Protein AF-A0A8I3W9B8-F1 (afdb_monomer_lite)

Structure (mmCIF, N/CA/C/O backbone):
data_AF-A0A8I3W9B8-F1
#
_entry.id   AF-A0A8I3W9B8-F1
#
loop_
_atom_site.group_PDB
_atom_site.id
_atom_site.type_symbol
_atom_site.label_atom_id
_atom_site.label_alt_id
_atom_site.label_comp_id
_atom_site.label_asym_id
_atom_site.label_entity_id
_atom_site.label_seq_id
_atom_site.pdbx_PDB_ins_code
_atom_site.Cartn_x
_atom_site.Cartn_y
_atom_site.Cartn_z
_atom_site.occupancy
_atom_site.B_iso_or_equiv
_atom_site.auth_seq_id
_atom_site.auth_comp_id
_atom_site.auth_asym_id
_atom_site.auth_atom_id
_atom_site.pdbx_PDB_model_num
ATOM 1 N N . MET A 1 1 ? -12.751 -20.028 -3.644 1.00 62.62 1 MET A N 1
ATOM 2 C CA . MET A 1 1 ? -11.709 -19.059 -4.054 1.00 62.62 1 MET A CA 1
ATOM 3 C C . MET A 1 1 ? -12.407 -17.847 -4.657 1.00 62.62 1 MET A C 1
ATOM 5 O O . MET A 1 1 ? -13.348 -18.052 -5.413 1.00 62.62 1 MET A O 1
ATOM 9 N N . LEU A 1 2 ? -12.016 -16.620 -4.292 1.00 78.00 2 LEU A N 1
ATOM 10 C CA . LEU A 1 2 ? -12.739 -15.392 -4.673 1.00 78.00 2 LEU A CA 1
ATOM 11 C C . LEU A 1 2 ? -12.848 -15.216 -6.203 1.00 78.00 2 LEU A C 1
ATOM 13 O O . LEU A 1 2 ? -13.863 -14.735 -6.692 1.00 78.00 2 LEU A O 1
ATOM 17 N N . SER A 1 3 ? -11.863 -15.719 -6.953 1.00 75.88 3 SER A N 1
ATOM 18 C CA . SER A 1 3 ? -11.840 -15.767 -8.423 1.00 75.88 3 SER A CA 1
ATOM 19 C C . SER A 1 3 ? -13.025 -16.509 -9.057 1.00 75.88 3 SER A C 1
ATOM 21 O O . SER A 1 3 ? -13.441 -16.164 -10.155 1.00 75.88 3 SER A O 1
ATOM 23 N N . ILE A 1 4 ? -13.611 -17.497 -8.369 1.00 79.94 4 ILE A N 1
ATOM 24 C CA . ILE A 1 4 ? -14.774 -18.253 -8.867 1.00 79.94 4 ILE A CA 1
ATOM 25 C C . ILE A 1 4 ? -16.041 -17.390 -8.843 1.00 79.94 4 ILE A C 1
ATOM 27 O O . ILE A 1 4 ? -16.924 -17.587 -9.672 1.00 79.94 4 ILE A O 1
ATOM 31 N N . LEU A 1 5 ? -16.136 -16.449 -7.898 1.00 83.25 5 LEU A N 1
ATOM 32 C CA . LEU A 1 5 ? -17.297 -15.565 -7.758 1.00 83.25 5 LEU A CA 1
ATOM 33 C C . LEU A 1 5 ? -17.308 -14.466 -8.825 1.00 83.25 5 LEU A C 1
ATOM 35 O O . LEU A 1 5 ? -18.374 -14.015 -9.223 1.00 83.25 5 LEU A O 1
ATOM 39 N N . VAL A 1 6 ? -16.129 -14.059 -9.299 1.00 85.44 6 VAL A N 1
ATOM 40 C CA . VAL A 1 6 ? -15.958 -12.947 -10.249 1.00 85.44 6 VAL A CA 1
ATOM 41 C C . VAL A 1 6 ? -15.639 -13.407 -11.673 1.00 85.44 6 VAL A C 1
ATOM 43 O O . VAL A 1 6 ? -15.307 -12.586 -12.515 1.00 85.44 6 VAL A O 1
ATOM 46 N N . HIS A 1 7 ? -15.712 -14.710 -11.960 1.00 85.19 7 HIS A N 1
ATOM 47 C CA . HIS A 1 7 ? -15.372 -15.234 -13.283 1.00 85.19 7 HIS A CA 1
ATOM 48 C C . HIS A 1 7 ? -16.365 -14.730 -14.351 1.00 85.19 7 HIS A C 1
ATOM 50 O O . HIS A 1 7 ? -17.576 -14.819 -14.110 1.00 85.19 7 HIS A O 1
ATOM 56 N N . PRO A 1 8 ? -15.902 -14.255 -15.524 1.00 85.94 8 PRO A N 1
ATOM 57 C CA . PRO A 1 8 ? -16.771 -13.722 -16.580 1.00 85.94 8 PRO A CA 1
ATOM 58 C C . PRO A 1 8 ? -17.793 -14.750 -17.088 1.00 85.94 8 PRO A C 1
ATOM 60 O O . PRO A 1 8 ? -18.966 -14.419 -17.209 1.00 85.94 8 PRO A O 1
ATOM 63 N N . ASP A 1 9 ? -17.410 -16.023 -17.243 1.00 86.94 9 ASP A N 1
ATOM 64 C CA . ASP A 1 9 ? -18.336 -17.093 -17.670 1.00 86.94 9 ASP A CA 1
ATOM 65 C C . ASP A 1 9 ? -19.559 -17.273 -16.759 1.00 86.94 9 ASP A C 1
ATOM 67 O O . ASP A 1 9 ? -20.586 -17.780 -17.208 1.00 86.94 9 ASP A O 1
ATOM 71 N N . LYS A 1 10 ? -19.452 -16.884 -15.480 1.00 85.38 10 LYS A N 1
ATOM 72 C CA . LYS A 1 10 ? -20.540 -16.964 -14.491 1.00 85.38 10 LYS A CA 1
ATOM 73 C C . LYS A 1 10 ? -21.280 -15.639 -14.296 1.00 85.38 10 LYS A C 1
ATOM 75 O O . LYS A 1 10 ? -22.293 -15.623 -13.610 1.00 85.38 10 LYS A O 1
ATOM 80 N N . ASN A 1 11 ? -20.772 -14.554 -14.877 1.00 86.31 11 ASN A N 1
ATOM 81 C CA . ASN A 1 11 ? -21.284 -13.190 -14.754 1.00 86.31 11 ASN A CA 1
ATOM 82 C C . ASN A 1 11 ? -21.427 -12.572 -16.155 1.00 86.31 11 ASN A C 1
ATOM 84 O O . ASN A 1 11 ? -20.919 -11.485 -16.423 1.00 86.31 11 ASN A O 1
ATOM 88 N N . GLN A 1 12 ? -22.075 -13.304 -17.066 1.00 85.19 12 GLN A N 1
ATOM 89 C CA . GLN A 1 12 ? -22.156 -12.936 -18.485 1.00 85.19 12 GLN A CA 1
ATOM 90 C C . GLN A 1 12 ? -22.939 -11.637 -18.710 1.00 85.19 12 GLN A C 1
ATOM 92 O O . GLN A 1 12 ? -22.649 -10.911 -19.657 1.00 85.19 12 GLN A O 1
ATOM 97 N N . ASP A 1 13 ? -23.864 -11.315 -17.802 1.00 90.31 13 ASP A N 1
ATOM 98 C CA . ASP A 1 13 ? -24.661 -10.084 -17.832 1.00 90.31 13 ASP A CA 1
ATOM 99 C C . ASP A 1 13 ? -23.807 -8.809 -17.681 1.00 90.31 13 ASP A C 1
ATOM 101 O O . ASP A 1 13 ? -24.222 -7.732 -18.102 1.00 90.31 13 ASP A O 1
ATOM 105 N N . ASP A 1 14 ? -22.612 -8.921 -17.085 1.00 88.75 14 ASP A N 1
ATOM 106 C CA . ASP A 1 14 ? -21.656 -7.821 -16.894 1.00 88.75 14 ASP A CA 1
ATOM 107 C C . ASP A 1 14 ? -20.212 -8.342 -17.031 1.00 88.75 14 ASP A C 1
ATOM 109 O O . ASP A 1 14 ? -19.377 -8.261 -16.119 1.00 88.75 14 ASP A O 1
ATOM 113 N N . ALA A 1 15 ? -19.936 -8.951 -18.189 1.00 89.00 15 ALA A N 1
ATOM 114 C CA . ALA A 1 15 ? -18.679 -9.644 -18.462 1.00 89.00 15 ALA A CA 1
ATOM 115 C C . ALA A 1 15 ? -17.448 -8.728 -18.331 1.00 89.00 15 ALA A C 1
ATOM 117 O O . ALA A 1 15 ? -16.419 -9.156 -17.808 1.00 89.00 15 ALA A O 1
ATOM 118 N N . ASP A 1 16 ? -17.556 -7.455 -18.724 1.00 91.19 16 ASP A N 1
ATOM 119 C CA . ASP A 1 16 ? -16.459 -6.484 -18.628 1.00 91.19 16 ASP A CA 1
ATOM 120 C C . ASP A 1 16 ? -16.081 -6.177 -17.175 1.00 91.19 16 ASP A C 1
ATOM 122 O O . ASP A 1 16 ? -14.897 -6.096 -16.823 1.00 91.19 16 ASP A O 1
ATOM 126 N N . ARG A 1 17 ? -17.076 -5.994 -16.299 1.00 91.06 17 ARG A N 1
ATOM 127 C CA . ARG A 1 17 ? -16.828 -5.780 -14.871 1.00 91.06 17 ARG A CA 1
ATOM 128 C C . ARG A 1 17 ? -16.279 -7.041 -14.219 1.00 91.06 17 ARG A C 1
ATOM 130 O O . ARG A 1 17 ? -15.362 -6.941 -13.401 1.00 91.06 17 ARG A O 1
ATOM 137 N N . ALA A 1 18 ? -16.820 -8.203 -14.577 1.00 91.44 18 ALA A N 1
ATOM 138 C CA . ALA A 1 18 ? -16.355 -9.492 -14.086 1.00 91.44 18 ALA A CA 1
ATOM 139 C C . ALA A 1 18 ? -14.888 -9.738 -14.469 1.00 91.44 18 ALA A C 1
ATOM 141 O O . ALA A 1 18 ? -14.072 -10.047 -13.602 1.00 91.44 18 ALA A O 1
ATOM 142 N N . GLN A 1 19 ? -14.518 -9.472 -15.724 1.00 90.56 19 GLN A N 1
ATOM 143 C CA . GLN A 1 19 ? -13.143 -9.581 -16.208 1.00 90.56 19 GLN A CA 1
ATOM 144 C C . GLN A 1 19 ? -12.186 -8.685 -15.410 1.00 90.56 19 GLN A C 1
ATOM 146 O O . GLN A 1 19 ? -11.184 -9.164 -14.878 1.00 90.56 19 GLN A O 1
ATOM 151 N N . LYS A 1 20 ? -12.526 -7.401 -15.229 1.00 93.12 20 LYS A N 1
ATOM 152 C CA . LYS A 1 20 ? -11.714 -6.465 -14.426 1.00 93.12 20 LYS A CA 1
ATOM 153 C C . LYS A 1 20 ? -11.549 -6.933 -12.981 1.00 93.12 20 LYS A C 1
ATOM 155 O O . LYS A 1 20 ? -10.464 -6.824 -12.408 1.00 93.12 20 LYS A O 1
ATOM 160 N N . ALA A 1 21 ? -12.619 -7.445 -12.375 1.00 91.56 21 ALA A N 1
ATOM 161 C CA . ALA A 1 21 ? -12.579 -7.963 -11.014 1.00 91.56 21 ALA A CA 1
ATOM 162 C C . ALA A 1 21 ? -11.713 -9.228 -10.915 1.00 91.56 21 ALA A C 1
ATOM 164 O O . ALA A 1 21 ? -10.912 -9.351 -9.987 1.00 91.56 21 ALA A O 1
ATOM 165 N N . PHE A 1 22 ? -11.826 -10.140 -11.881 1.00 90.94 22 PHE A N 1
ATOM 166 C CA . PHE A 1 22 ? -11.007 -11.344 -11.958 1.00 90.94 22 PHE A CA 1
ATOM 167 C C . PHE A 1 22 ? -9.519 -11.007 -12.084 1.00 90.94 22 PHE A C 1
ATOM 169 O O . PHE A 1 22 ? -8.714 -11.502 -11.295 1.00 90.94 22 PHE A O 1
ATOM 176 N N . GLU A 1 23 ? -9.158 -10.108 -13.001 1.00 92.50 23 GLU A N 1
ATOM 177 C CA . GLU A 1 23 ? -7.779 -9.646 -13.190 1.00 92.50 23 GLU A CA 1
ATOM 178 C C . GLU A 1 23 ? -7.212 -8.984 -11.932 1.00 92.50 23 GLU A C 1
ATOM 180 O O . GLU A 1 23 ? -6.065 -9.236 -11.557 1.00 92.50 23 GLU A O 1
ATOM 185 N N . ALA A 1 24 ? -8.012 -8.172 -11.235 1.00 91.56 24 ALA A N 1
ATOM 186 C CA . ALA A 1 24 ? -7.599 -7.560 -9.977 1.00 91.56 24 ALA A CA 1
ATOM 187 C C . ALA A 1 24 ? -7.315 -8.614 -8.891 1.00 91.56 24 ALA A C 1
ATOM 189 O O . ALA A 1 24 ? -6.302 -8.519 -8.194 1.00 91.56 24 ALA A O 1
ATOM 190 N N . VAL A 1 25 ? -8.174 -9.633 -8.767 1.00 91.81 25 VAL A N 1
ATOM 191 C CA . VAL A 1 25 ? -8.006 -10.730 -7.799 1.00 91.81 25 VAL A CA 1
ATOM 192 C C . VAL A 1 25 ? -6.794 -11.594 -8.142 1.00 91.81 25 VAL A C 1
ATOM 194 O O . VAL A 1 25 ? -6.006 -11.909 -7.251 1.00 91.81 25 VAL A O 1
ATOM 197 N N . ASP A 1 26 ? -6.613 -11.951 -9.413 1.00 92.06 26 ASP A N 1
ATOM 198 C CA . ASP A 1 26 ? -5.467 -12.736 -9.878 1.00 92.06 26 ASP A CA 1
ATOM 199 C C . ASP A 1 26 ? -4.146 -11.984 -9.664 1.00 92.06 26 ASP A C 1
ATOM 201 O O . ASP A 1 26 ? -3.195 -12.529 -9.097 1.00 92.06 26 ASP A O 1
ATOM 205 N N . LYS A 1 27 ? -4.105 -10.692 -10.014 1.00 92.50 27 LYS A N 1
ATOM 206 C CA . LYS A 1 27 ? -2.941 -9.834 -9.772 1.00 92.50 27 LYS A CA 1
ATOM 207 C C . LYS A 1 27 ? -2.615 -9.731 -8.285 1.00 92.50 27 LYS A C 1
ATOM 209 O O . LYS A 1 27 ? -1.449 -9.861 -7.914 1.00 92.50 27 LYS A O 1
ATOM 214 N N . ALA A 1 28 ? -3.618 -9.513 -7.434 1.00 91.75 28 ALA A N 1
ATOM 215 C CA . ALA A 1 28 ? -3.422 -9.447 -5.988 1.00 91.75 28 ALA A CA 1
ATOM 216 C C . ALA A 1 28 ? -2.907 -10.780 -5.430 1.00 91.75 28 ALA A C 1
ATOM 218 O O . ALA A 1 28 ? -1.971 -10.790 -4.633 1.00 91.75 28 ALA A O 1
ATOM 219 N N . TYR A 1 29 ? -3.467 -11.904 -5.883 1.00 92.50 29 TYR A N 1
ATOM 220 C CA . TYR A 1 29 ? -3.015 -13.233 -5.485 1.00 92.50 29 TYR A CA 1
ATOM 221 C C . TYR A 1 29 ? -1.545 -13.455 -5.847 1.00 92.50 29 TYR A C 1
ATOM 223 O O . TYR A 1 29 ? -0.746 -13.763 -4.966 1.00 92.50 29 TYR A O 1
ATOM 231 N N . LYS A 1 30 ? -1.169 -13.215 -7.109 1.00 93.31 30 LYS A N 1
ATOM 232 C CA . LYS A 1 30 ? 0.215 -13.354 -7.586 1.00 93.31 30 LYS A CA 1
ATOM 233 C C . LYS A 1 30 ? 1.182 -12.439 -6.839 1.00 93.31 30 LYS A C 1
ATOM 235 O O . LYS A 1 30 ? 2.262 -12.883 -6.464 1.00 93.31 30 LYS A O 1
ATOM 240 N N . LEU A 1 31 ? 0.786 -11.195 -6.573 1.00 91.94 31 LEU A N 1
ATOM 241 C CA . LEU A 1 31 ? 1.594 -10.248 -5.803 1.00 91.94 31 LEU A CA 1
ATOM 242 C C . LEU A 1 31 ? 1.844 -10.751 -4.376 1.00 91.94 31 LEU A C 1
ATOM 244 O O . LEU A 1 31 ? 2.951 -10.620 -3.873 1.00 91.94 31 LEU A O 1
ATOM 248 N N . LEU A 1 32 ? 0.846 -11.358 -3.733 1.00 93.44 32 LEU A N 1
ATOM 249 C CA . LEU A 1 32 ? 0.966 -11.865 -2.363 1.00 93.44 32 LEU A CA 1
ATOM 250 C C . LEU A 1 32 ? 1.695 -13.216 -2.250 1.00 93.44 32 LEU A C 1
ATOM 252 O O . LEU A 1 32 ? 1.989 -13.644 -1.130 1.00 93.44 32 LEU A O 1
ATOM 256 N N . LEU A 1 33 ? 1.987 -13.891 -3.369 1.00 94.50 33 LEU A N 1
ATOM 257 C CA . LEU A 1 33 ? 2.876 -15.061 -3.376 1.00 94.50 33 LEU A CA 1
ATOM 258 C C . LEU A 1 33 ? 4.329 -14.657 -3.105 1.00 94.50 33 LEU A C 1
ATOM 260 O O . LEU A 1 33 ? 5.064 -15.398 -2.446 1.00 94.50 33 LEU A O 1
ATOM 264 N N . ASP A 1 34 ? 4.721 -13.468 -3.563 1.00 95.62 34 ASP A N 1
ATOM 265 C CA . ASP A 1 34 ? 6.005 -12.867 -3.232 1.00 95.62 34 ASP A CA 1
ATOM 266 C C . ASP A 1 34 ? 6.014 -12.453 -1.751 1.00 95.62 34 ASP A C 1
ATOM 268 O O . ASP A 1 34 ? 5.203 -11.641 -1.293 1.00 95.62 34 ASP A O 1
ATOM 272 N N . GLN A 1 35 ? 6.927 -13.045 -0.975 1.00 95.31 35 GLN A N 1
ATOM 273 C CA . GLN A 1 35 ? 6.990 -12.815 0.469 1.00 95.31 35 GLN A CA 1
ATOM 274 C C . GLN A 1 35 ? 7.410 -11.389 0.822 1.00 95.31 35 GLN A C 1
ATOM 276 O O . GLN A 1 35 ? 6.970 -10.865 1.846 1.00 95.31 35 GLN A O 1
ATOM 281 N N . GLU A 1 36 ? 8.228 -10.745 -0.009 1.00 95.12 36 GLU A N 1
ATOM 282 C CA . GLU A 1 36 ? 8.637 -9.365 0.211 1.00 95.12 36 GLU A CA 1
ATOM 283 C C . GLU A 1 36 ? 7.463 -8.416 -0.034 1.00 95.12 36 GLU A C 1
ATOM 285 O O . GLU A 1 36 ? 7.172 -7.561 0.804 1.00 95.12 36 GLU A O 1
ATOM 290 N N . GLN A 1 37 ? 6.729 -8.601 -1.131 1.00 93.12 37 GLN A N 1
ATOM 291 C CA . GLN A 1 37 ? 5.537 -7.803 -1.429 1.00 93.12 37 GLN A CA 1
ATOM 292 C C . GLN A 1 37 ? 4.434 -8.023 -0.394 1.00 93.12 37 GLN A C 1
ATOM 294 O O . GLN A 1 37 ? 3.818 -7.064 0.077 1.00 93.12 37 GLN A O 1
ATOM 299 N N . LYS A 1 38 ? 4.225 -9.273 0.033 1.00 95.00 38 LYS A N 1
ATOM 300 C CA . LYS A 1 38 ? 3.315 -9.600 1.132 1.00 95.00 38 LYS A CA 1
ATOM 301 C C . LYS A 1 38 ? 3.721 -8.895 2.424 1.00 95.00 38 LYS A C 1
ATOM 303 O O . LYS A 1 38 ? 2.865 -8.309 3.083 1.00 95.00 38 LYS A O 1
ATOM 308 N N . LYS A 1 39 ? 5.009 -8.924 2.781 1.00 96.50 39 LYS A N 1
ATOM 309 C CA . LYS A 1 39 ? 5.521 -8.224 3.964 1.00 96.50 39 LYS A CA 1
ATOM 310 C C . LYS A 1 39 ? 5.267 -6.720 3.861 1.00 96.50 39 LYS A C 1
ATOM 312 O O . LYS A 1 39 ? 4.689 -6.158 4.780 1.00 96.50 39 LYS A O 1
ATOM 317 N N . ARG A 1 40 ? 5.581 -6.095 2.721 1.00 94.19 40 ARG A N 1
ATOM 318 C CA . ARG A 1 40 ? 5.301 -4.668 2.483 1.00 94.19 40 ARG A CA 1
ATOM 319 C C . ARG A 1 40 ? 3.816 -4.342 2.663 1.00 94.19 40 ARG A C 1
ATOM 321 O O . ARG A 1 40 ? 3.487 -3.353 3.306 1.00 94.19 40 ARG A O 1
ATOM 328 N N . ALA A 1 41 ? 2.914 -5.176 2.142 1.00 95.06 41 ALA A N 1
ATOM 329 C CA . ALA A 1 41 ? 1.476 -4.979 2.322 1.00 95.06 41 ALA A CA 1
ATOM 330 C C . ALA A 1 41 ? 1.052 -5.070 3.802 1.00 95.06 41 ALA A C 1
ATOM 332 O O . ALA A 1 41 ? 0.243 -4.261 4.257 1.00 95.06 41 ALA A O 1
ATOM 333 N N . LEU A 1 42 ? 1.615 -6.015 4.563 1.00 96.62 42 LEU A N 1
ATOM 334 C CA . LEU A 1 42 ? 1.374 -6.139 6.005 1.00 96.62 42 LEU A CA 1
ATOM 335 C C . LEU A 1 42 ? 1.933 -4.947 6.791 1.00 96.62 42 LEU A C 1
ATOM 337 O O . LEU A 1 42 ? 1.247 -4.442 7.677 1.00 96.62 42 LEU A O 1
ATOM 341 N N . ASP A 1 43 ? 3.119 -4.458 6.432 1.00 96.75 43 ASP A N 1
ATOM 342 C CA . ASP A 1 43 ? 3.744 -3.294 7.064 1.00 96.75 43 ASP A CA 1
ATOM 343 C C . ASP A 1 43 ? 2.875 -2.034 6.883 1.00 96.75 43 ASP A C 1
ATOM 345 O O . ASP A 1 43 ? 2.698 -1.256 7.820 1.00 96.75 43 ASP A O 1
ATOM 349 N N . VAL A 1 44 ? 2.244 -1.858 5.715 1.00 96.06 44 VAL A N 1
ATOM 350 C CA . VAL A 1 44 ? 1.297 -0.752 5.465 1.00 96.06 44 VAL A CA 1
ATOM 351 C C . VAL A 1 44 ? 0.046 -0.864 6.338 1.00 96.06 44 VAL A C 1
ATOM 353 O O . VAL A 1 44 ? -0.425 0.138 6.884 1.00 96.06 44 VAL A O 1
ATOM 356 N N . ILE A 1 45 ? -0.498 -2.073 6.496 1.00 96.06 45 ILE A N 1
ATOM 357 C CA . ILE A 1 45 ? -1.654 -2.316 7.372 1.00 96.06 45 ILE A CA 1
ATOM 358 C C . ILE A 1 45 ? -1.286 -2.005 8.828 1.00 96.06 45 ILE A C 1
ATOM 360 O O . ILE A 1 45 ? -2.042 -1.321 9.520 1.00 96.06 45 ILE A O 1
ATOM 364 N N . GLN A 1 46 ? -0.113 -2.457 9.273 1.00 97.06 46 GLN A N 1
ATOM 365 C CA . GLN A 1 46 ? 0.387 -2.226 10.625 1.00 97.06 46 GLN A CA 1
ATOM 366 C C . GLN A 1 46 ? 0.620 -0.732 10.897 1.00 97.06 46 GLN A C 1
ATOM 368 O O . GLN A 1 46 ? 0.152 -0.221 11.912 1.00 97.06 46 GLN A O 1
ATOM 373 N N . ALA A 1 47 ? 1.225 -0.002 9.956 1.00 96.00 47 ALA A N 1
ATOM 374 C CA . ALA A 1 47 ? 1.386 1.449 10.054 1.00 96.00 47 ALA A CA 1
ATOM 375 C C . ALA A 1 47 ? 0.033 2.180 10.139 1.00 96.00 47 ALA A C 1
ATOM 377 O O . ALA A 1 47 ? -0.125 3.129 10.908 1.00 96.00 47 ALA A O 1
ATOM 378 N N . GLY A 1 48 ? -0.971 1.719 9.383 1.00 96.38 48 GLY A N 1
ATOM 379 C CA . GLY A 1 48 ? -2.336 2.239 9.474 1.00 96.38 48 GLY A CA 1
ATOM 380 C C . GLY A 1 48 ? -2.946 2.041 10.862 1.00 96.38 48 GLY A C 1
ATOM 381 O O . GLY A 1 48 ? -3.542 2.968 11.412 1.00 96.38 48 GLY A O 1
ATOM 382 N N . LYS A 1 49 ? -2.742 0.863 11.459 1.00 95.75 49 LYS A N 1
ATOM 383 C CA . LYS A 1 49 ? -3.200 0.548 12.816 1.00 95.75 49 LYS A CA 1
ATOM 384 C C . LYS A 1 49 ? -2.531 1.427 13.867 1.00 95.75 49 LYS A C 1
ATOM 386 O O . LYS A 1 49 ? -3.233 2.050 14.659 1.00 95.75 49 LYS A O 1
ATOM 391 N N . GLU A 1 50 ? -1.207 1.530 13.838 1.00 96.69 50 GLU A N 1
ATOM 392 C CA . GLU A 1 50 ? -0.445 2.361 14.777 1.00 96.69 50 GLU A CA 1
ATOM 393 C C . GLU A 1 50 ? -0.852 3.833 14.693 1.00 96.69 50 GLU A C 1
ATOM 395 O O . GLU A 1 50 ? -1.005 4.498 15.719 1.00 96.69 50 GLU A O 1
ATOM 400 N N . TYR A 1 51 ? -1.101 4.334 13.481 1.00 95.62 51 TYR A N 1
ATOM 401 C CA . TYR A 1 51 ? -1.603 5.687 13.281 1.00 95.62 51 TYR A CA 1
ATOM 402 C C . TYR A 1 51 ? -2.965 5.898 13.952 1.00 95.62 51 TYR A C 1
ATOM 404 O O . TYR A 1 51 ? -3.136 6.857 14.707 1.00 95.62 51 TYR A O 1
ATOM 412 N N . VAL A 1 52 ? -3.933 5.006 13.713 1.00 94.69 52 VAL A N 1
ATOM 413 C CA . VAL A 1 52 ? -5.275 5.125 14.307 1.00 94.69 52 VAL A CA 1
ATOM 414 C C . VAL A 1 52 ? -5.203 5.027 15.832 1.00 94.69 52 VAL A C 1
ATOM 416 O O . VAL A 1 52 ? -5.773 5.871 16.522 1.00 94.69 52 VAL A O 1
ATOM 419 N N . GLU A 1 53 ? -4.444 4.074 16.376 1.00 94.31 53 GLU A N 1
ATOM 420 C CA . GLU A 1 53 ? -4.233 3.940 17.823 1.00 94.31 53 GLU A CA 1
ATOM 421 C C . GLU A 1 53 ? -3.602 5.197 18.436 1.00 94.31 53 GLU A C 1
ATOM 423 O O . GLU A 1 53 ? -4.025 5.658 19.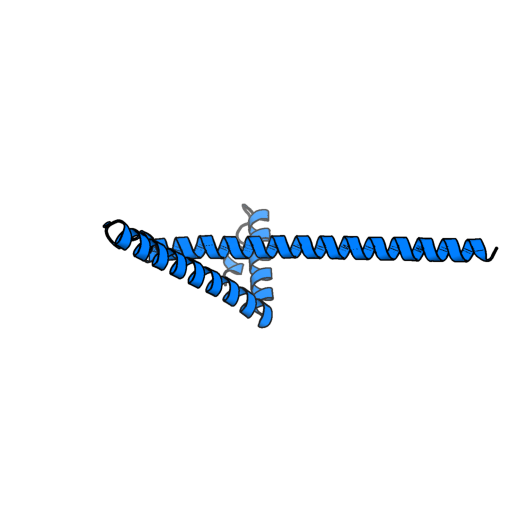504 1.00 94.31 53 GLU A O 1
ATOM 428 N N . HIS A 1 54 ? -2.619 5.789 17.753 1.00 95.38 54 HIS A N 1
ATOM 429 C CA . HIS A 1 54 ? -1.988 7.031 18.179 1.00 95.38 54 HIS A CA 1
ATOM 430 C C . HIS A 1 54 ? -2.993 8.190 18.214 1.00 95.38 54 HIS A C 1
ATOM 432 O O . HIS A 1 54 ? -3.091 8.887 19.225 1.00 95.38 54 HIS A O 1
ATOM 438 N N . ILE A 1 55 ? -3.790 8.369 17.157 1.00 92.62 55 ILE A N 1
ATOM 439 C CA . ILE A 1 55 ? -4.822 9.414 17.086 1.00 92.62 55 ILE A CA 1
ATOM 440 C C . ILE A 1 55 ? -5.865 9.242 18.194 1.00 92.62 55 ILE A C 1
ATOM 442 O O . ILE A 1 55 ? -6.187 10.204 18.892 1.00 92.62 55 ILE A O 1
ATOM 446 N N . VAL A 1 56 ? -6.345 8.018 18.412 1.00 91.31 56 VAL A N 1
ATOM 447 C CA . VAL A 1 56 ? -7.290 7.684 19.486 1.00 91.31 56 VAL A CA 1
ATOM 448 C C . VAL A 1 56 ? -6.710 8.032 20.855 1.00 91.31 56 VAL A C 1
ATOM 450 O O . VAL A 1 56 ? -7.369 8.662 21.686 1.00 91.31 56 VAL A O 1
ATOM 453 N N . LYS A 1 57 ? -5.446 7.674 21.096 1.00 92.12 57 LYS A N 1
ATOM 454 C CA . LYS A 1 57 ? -4.752 7.978 22.350 1.00 92.12 57 LYS A CA 1
ATOM 455 C C . LYS A 1 57 ? -4.607 9.483 22.574 1.00 92.12 57 LYS A C 1
ATOM 457 O O . LYS A 1 57 ? -4.836 9.939 23.697 1.00 92.12 57 LYS A O 1
ATOM 462 N N . GLU A 1 58 ? -4.260 10.246 21.542 1.00 92.31 58 GLU A N 1
ATOM 463 C CA . GLU A 1 58 ? -4.136 11.704 21.621 1.00 92.31 58 GLU A CA 1
ATOM 464 C C . GLU A 1 58 ? -5.490 12.385 21.851 1.00 92.31 58 GLU A C 1
ATOM 466 O O . GLU A 1 58 ? -5.605 13.191 22.776 1.00 92.31 58 GLU A O 1
ATOM 471 N N . ARG A 1 59 ? -6.551 11.982 21.138 1.00 89.50 59 ARG A N 1
ATOM 472 C CA . ARG A 1 59 ? -7.918 12.491 21.370 1.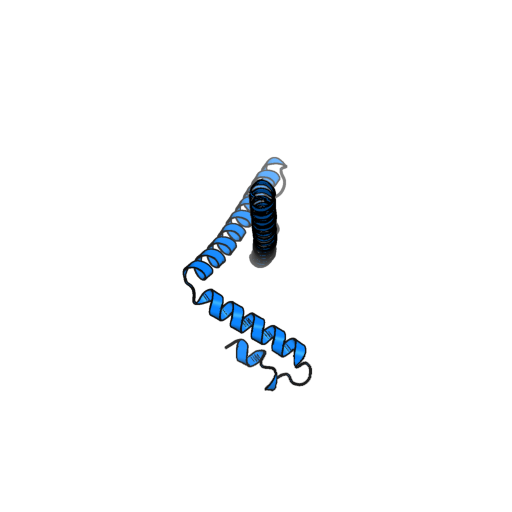00 89.50 59 ARG A CA 1
ATOM 473 C C . ARG A 1 59 ? -8.380 12.245 22.801 1.00 89.50 59 ARG A C 1
ATOM 475 O O . ARG A 1 59 ? -8.850 13.159 23.470 1.00 89.50 59 ARG A O 1
ATOM 482 N N . LYS A 1 60 ? -8.147 11.041 23.330 1.00 89.12 60 LYS A N 1
ATOM 483 C CA . LYS A 1 60 ? -8.446 10.710 24.731 1.00 89.12 60 LYS A CA 1
ATOM 484 C C . LYS A 1 60 ? -7.679 11.585 25.726 1.00 89.12 60 LYS A C 1
ATOM 486 O O . LYS A 1 60 ? -8.227 11.965 26.761 1.00 89.12 60 LYS A O 1
ATOM 491 N N . LYS A 1 61 ? -6.399 11.876 25.462 1.00 90.25 61 LYS A N 1
ATOM 492 C CA . LYS A 1 61 ? -5.605 12.789 26.304 1.00 90.25 61 LYS A CA 1
ATOM 493 C C . LYS A 1 61 ? -6.150 14.214 26.233 1.00 90.25 61 LYS A C 1
ATOM 495 O O . LYS A 1 61 ? -6.200 14.879 27.265 1.00 90.25 61 LYS A O 1
ATOM 500 N N . GLN A 1 62 ? -6.555 14.666 25.051 1.00 87.88 62 GLN A N 1
ATOM 501 C CA . GLN A 1 62 ? -7.115 15.994 24.845 1.00 87.88 62 GLN A CA 1
ATOM 502 C C . GLN A 1 62 ? -8.468 16.161 25.546 1.00 87.88 62 GLN A C 1
ATOM 504 O O . GLN A 1 62 ? -8.606 17.092 26.333 1.00 87.88 62 GLN A O 1
ATOM 509 N N . SER A 1 63 ? -9.403 15.215 25.406 1.00 86.94 63 SER A N 1
ATOM 510 C CA . SER A 1 63 ? -10.681 15.253 26.137 1.00 86.94 63 SER A CA 1
ATOM 511 C C . SER A 1 63 ? -10.476 15.323 27.650 1.00 86.94 63 SER A C 1
ATOM 513 O O . SER A 1 63 ? -11.143 16.103 28.323 1.00 86.94 63 SER A O 1
ATOM 515 N N . LYS A 1 64 ? -9.486 14.587 28.185 1.00 86.00 64 LYS A N 1
ATOM 516 C CA . LYS A 1 64 ? -9.123 14.665 29.610 1.00 86.00 64 LYS A CA 1
ATOM 517 C C . LYS A 1 64 ? -8.656 16.070 30.014 1.00 86.00 64 LYS A C 1
ATOM 519 O O . LYS A 1 64 ? -9.013 16.524 31.095 1.00 86.00 64 LYS A O 1
ATOM 524 N N . LYS A 1 65 ? -7.857 16.746 29.179 1.00 88.94 65 LYS A N 1
ATOM 525 C CA . LYS A 1 65 ? -7.412 18.131 29.430 1.00 88.94 65 LYS A CA 1
ATOM 526 C C . LYS A 1 65 ? -8.573 19.125 29.362 1.00 88.94 65 LYS A C 1
ATOM 528 O O . LYS A 1 65 ? -8.597 20.070 30.137 1.00 88.94 65 LYS A O 1
ATOM 533 N N . GLU A 1 66 ? -9.528 18.893 28.468 1.00 87.38 66 GLU A N 1
ATOM 534 C CA . GLU A 1 66 ? -10.715 19.736 28.273 1.00 87.38 66 GLU A CA 1
ATOM 535 C C . GLU A 1 66 ? -11.841 19.458 29.289 1.00 87.38 66 GLU A C 1
ATOM 537 O O . GLU A 1 66 ? -12.906 20.061 29.201 1.00 87.38 66 GLU A O 1
ATOM 542 N N . GLY A 1 67 ? -11.640 18.532 30.238 1.00 81.31 67 GLY A N 1
ATOM 543 C CA . GLY A 1 67 ? -12.666 18.134 31.211 1.00 81.31 67 GLY A CA 1
ATOM 544 C C . GLY A 1 67 ? -13.846 17.364 3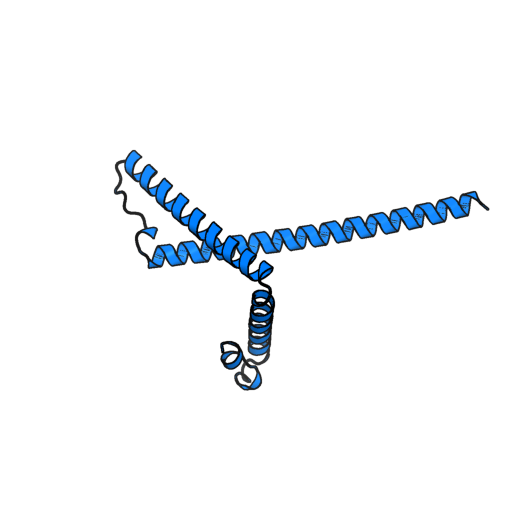0.602 1.00 81.31 67 GLY A C 1
ATOM 545 O O . GLY A 1 67 ? -14.857 17.160 31.269 1.00 81.31 67 GLY A O 1
ATOM 546 N N . LYS A 1 68 ? -13.727 16.926 29.343 1.00 84.25 68 LYS A N 1
ATOM 547 C CA . LYS A 1 68 ? -14.733 16.136 28.624 1.00 84.25 68 LYS A CA 1
ATOM 548 C C . LYS A 1 68 ? -14.562 14.636 28.911 1.00 84.25 68 LYS A C 1
ATOM 550 O O . LYS A 1 68 ? -13.465 14.192 29.267 1.00 84.25 68 LYS A O 1
ATOM 555 N N . PRO A 1 69 ? -15.614 13.820 28.714 1.00 78.81 69 PRO A N 1
ATOM 556 C CA . PRO A 1 69 ? -15.510 12.367 28.807 1.00 78.81 69 PRO A CA 1
ATOM 557 C C . PRO A 1 69 ? -14.394 11.816 27.909 1.00 78.81 69 PRO A C 1
ATOM 559 O O . PRO A 1 69 ? -14.202 12.263 26.781 1.00 78.81 69 PRO A O 1
ATOM 562 N N . ARG A 1 70 ? -13.662 10.807 28.398 1.00 76.94 70 ARG A N 1
ATOM 563 C CA . ARG A 1 70 ? -12.570 10.142 27.657 1.00 76.94 70 ARG A CA 1
ATOM 564 C C . ARG A 1 70 ? -13.076 9.132 26.612 1.00 76.94 70 ARG A C 1
ATOM 566 O O . ARG A 1 70 ? -12.277 8.386 26.059 1.00 76.94 70 ARG A O 1
ATOM 573 N N . ILE A 1 71 ? -14.382 9.087 26.386 1.00 75.62 71 ILE A N 1
ATOM 574 C CA . ILE A 1 71 ? -15.005 8.204 25.404 1.00 75.62 71 ILE A CA 1
ATOM 575 C C . ILE A 1 71 ? -14.776 8.833 24.033 1.00 75.62 71 ILE A C 1
ATOM 577 O O . ILE A 1 71 ? -15.100 10.003 23.830 1.00 75.62 71 ILE A O 1
ATOM 581 N N . VAL A 1 72 ? -14.177 8.075 23.124 1.00 79.19 72 VAL A N 1
ATOM 582 C CA . VAL A 1 72 ? -14.026 8.469 21.719 1.00 79.19 72 VAL A CA 1
ATOM 583 C C . VAL A 1 72 ? -14.800 7.501 20.840 1.00 79.19 72 VAL A C 1
ATOM 585 O O . VAL A 1 72 ? -15.070 6.375 21.241 1.00 79.19 72 VAL A O 1
ATOM 588 N N . GLU A 1 73 ? -15.158 7.937 19.638 1.00 76.00 73 GLU A N 1
ATOM 589 C CA . 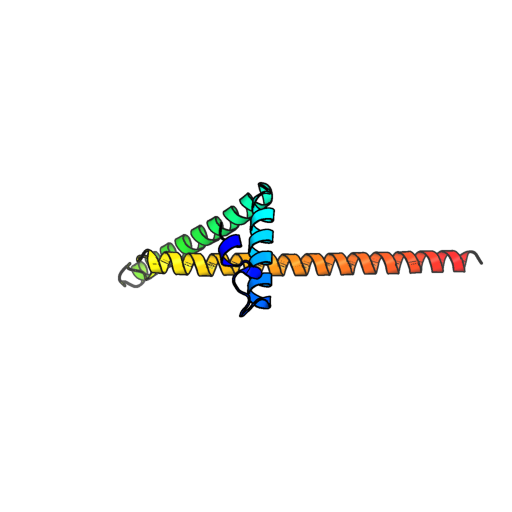GLU A 1 73 ? -15.945 7.137 18.695 1.00 76.00 73 GLU A CA 1
ATOM 590 C C . GLU A 1 73 ? -15.273 5.792 18.386 1.00 76.00 73 GLU A C 1
ATOM 592 O O . GLU A 1 73 ? -15.924 4.754 18.377 1.00 76.00 73 GLU A O 1
ATOM 597 N N . GLU A 1 74 ? -13.949 5.775 18.244 1.00 81.38 74 GLU A N 1
ATOM 598 C CA . GLU A 1 74 ? -13.181 4.558 17.971 1.00 81.38 74 GLU A CA 1
ATOM 599 C C . GLU A 1 74 ? -12.995 3.627 19.191 1.00 81.38 74 GLU A C 1
ATOM 601 O O . GLU A 1 74 ? -12.248 2.653 19.102 1.00 81.38 74 GLU A O 1
ATOM 606 N N . ASP A 1 75 ? -13.641 3.907 20.332 1.00 81.31 75 ASP A N 1
ATOM 607 C CA . ASP A 1 75 ? -13.826 2.903 21.393 1.00 81.31 75 ASP A CA 1
ATOM 608 C C . ASP A 1 75 ? -14.810 1.803 20.967 1.00 81.31 75 ASP A C 1
ATOM 610 O O . ASP A 1 75 ? -14.723 0.678 21.464 1.00 81.31 75 ASP A O 1
ATOM 614 N N . ASP A 1 76 ? -15.710 2.106 20.025 1.00 87.88 76 ASP A N 1
ATOM 615 C CA . ASP A 1 76 ? -16.498 1.097 19.325 1.00 87.88 76 ASP A CA 1
ATOM 616 C C . ASP A 1 76 ? -15.583 0.310 18.361 1.00 87.88 76 ASP A C 1
ATOM 618 O O . ASP A 1 76 ? -14.983 0.902 17.451 1.00 87.88 76 ASP A O 1
ATOM 622 N N . PRO A 1 77 ? -15.479 -1.028 18.508 1.00 89.56 77 PRO A N 1
ATOM 623 C CA . PRO A 1 77 ? -14.692 -1.869 17.613 1.00 89.56 77 PRO A CA 1
ATOM 624 C C . PRO A 1 77 ? -15.040 -1.706 16.130 1.00 89.56 77 PRO A C 1
ATOM 626 O O . PRO A 1 77 ? -14.164 -1.877 15.278 1.00 89.56 77 PRO A O 1
ATOM 629 N N . GLU A 1 78 ? -16.294 -1.397 15.799 1.00 92.12 78 GLU A N 1
ATOM 630 C CA . GLU A 1 78 ? -16.723 -1.242 14.411 1.00 92.12 78 GLU A CA 1
ATOM 631 C C . GLU A 1 78 ? -16.246 0.089 13.820 1.00 92.12 78 GLU A C 1
ATOM 633 O O . GLU A 1 78 ? -15.713 0.126 12.708 1.00 92.12 78 GLU A O 1
ATOM 638 N N . LEU A 1 79 ? -16.319 1.172 14.594 1.00 91.31 79 LEU A N 1
ATOM 639 C CA . LEU A 1 79 ? -15.786 2.473 14.185 1.00 91.31 79 LEU A CA 1
ATOM 640 C C . LEU A 1 79 ? -14.255 2.455 14.109 1.00 91.31 79 LEU A C 1
ATOM 642 O O . LEU A 1 79 ? -13.682 3.018 13.174 1.00 91.31 79 LEU A O 1
ATOM 646 N N . PHE A 1 80 ? -13.584 1.721 15.003 1.00 91.69 80 PHE A N 1
ATOM 647 C CA . PHE A 1 80 ? -12.143 1.490 14.906 1.00 91.69 80 PHE A CA 1
ATOM 648 C C . PHE A 1 80 ? -11.764 0.762 13.609 1.00 91.69 80 PHE A C 1
ATOM 650 O O . PHE A 1 80 ? -10.845 1.186 12.904 1.00 91.69 80 PHE A O 1
ATOM 657 N N . LYS A 1 81 ? -12.485 -0.310 13.245 1.00 92.38 81 LYS A N 1
ATOM 658 C CA . LYS A 1 81 ? -12.261 -1.027 11.977 1.00 92.38 81 LYS A CA 1
ATOM 659 C C . LYS A 1 81 ? -12.476 -0.124 10.767 1.00 92.38 81 LYS A C 1
ATOM 661 O O . LYS A 1 81 ? -11.691 -0.190 9.822 1.00 92.38 81 LYS A O 1
ATOM 666 N N . GLN A 1 82 ? -13.496 0.734 10.790 1.00 93.75 82 GLN A N 1
ATOM 667 C CA . GLN A 1 82 ? -13.732 1.697 9.714 1.00 93.75 82 GLN A CA 1
ATOM 668 C C . GLN A 1 82 ? -12.606 2.732 9.608 1.00 93.75 82 GLN A C 1
ATOM 670 O O . GLN A 1 82 ? -12.157 3.035 8.501 1.00 93.75 82 GLN A O 1
ATOM 675 N N . ALA A 1 83 ? -12.128 3.262 10.738 1.00 93.69 83 ALA A N 1
ATOM 676 C CA . ALA A 1 83 ? -11.002 4.191 10.775 1.00 93.69 83 ALA A CA 1
ATOM 677 C C . ALA A 1 83 ? -9.719 3.533 10.247 1.00 93.69 83 ALA A C 1
ATOM 679 O O . ALA A 1 83 ? -9.035 4.111 9.399 1.00 93.69 83 ALA A O 1
ATOM 680 N N . LEU A 1 84 ? -9.445 2.297 10.674 1.00 94.94 84 LEU A N 1
ATOM 681 C CA . LEU A 1 84 ? -8.336 1.487 10.178 1.00 94.94 84 LEU A CA 1
ATOM 682 C C . LEU A 1 84 ? -8.435 1.277 8.667 1.00 94.94 84 LEU A C 1
ATOM 684 O O . LEU A 1 84 ? -7.486 1.574 7.950 1.00 94.94 84 LEU A O 1
ATOM 688 N N . TYR A 1 85 ? -9.593 0.837 8.171 1.00 94.50 85 TYR A N 1
ATOM 689 C CA . TYR A 1 85 ? -9.817 0.627 6.744 1.00 94.50 85 TYR A CA 1
ATOM 690 C C . TYR A 1 85 ? -9.537 1.900 5.935 1.00 94.50 85 TYR A C 1
ATOM 692 O O . TYR A 1 85 ? -8.743 1.869 4.993 1.00 94.50 85 TYR A O 1
ATOM 700 N N . LYS A 1 86 ? -10.122 3.039 6.334 1.00 95.31 86 LYS A N 1
ATOM 701 C CA . LYS A 1 86 ? -9.906 4.333 5.665 1.00 95.31 86 LYS A CA 1
ATOM 702 C C . LYS A 1 86 ? -8.429 4.728 5.666 1.00 95.31 86 LYS A C 1
ATOM 704 O O . LYS A 1 86 ? -7.904 5.125 4.626 1.00 95.31 86 LYS A O 1
ATOM 709 N N . GLN A 1 87 ? -7.754 4.596 6.808 1.00 96.75 87 GLN A N 1
ATOM 710 C CA . GLN A 1 87 ? -6.348 4.967 6.937 1.00 96.75 87 GLN A CA 1
ATOM 711 C C . GLN A 1 87 ? -5.440 4.067 6.093 1.00 96.75 87 GLN A C 1
ATOM 713 O O . GLN A 1 87 ? -4.570 4.561 5.380 1.00 96.75 87 GLN A O 1
ATOM 718 N N . THR A 1 88 ? -5.655 2.754 6.127 1.00 96.06 88 THR A N 1
ATOM 719 C CA . THR A 1 88 ? -4.898 1.797 5.319 1.00 96.06 88 THR A CA 1
ATOM 720 C C . THR A 1 88 ? -5.100 2.053 3.823 1.00 96.06 88 THR A C 1
ATOM 722 O O . THR A 1 88 ? -4.119 2.094 3.083 1.00 96.06 88 THR A O 1
ATOM 725 N N . MET A 1 89 ? -6.335 2.302 3.367 1.00 96.38 89 MET A N 1
ATOM 726 C CA . MET A 1 89 ? -6.610 2.657 1.966 1.00 96.38 89 MET A CA 1
ATOM 727 C C . MET A 1 89 ? -5.888 3.937 1.538 1.00 96.38 89 MET A C 1
ATOM 729 O O . MET A 1 89 ? -5.298 3.976 0.458 1.00 96.38 89 MET A O 1
ATOM 733 N N . LYS A 1 90 ? -5.872 4.960 2.400 1.00 96.94 90 LYS A N 1
ATOM 734 C CA . LYS A 1 90 ? -5.126 6.199 2.154 1.00 96.94 90 LYS A CA 1
ATOM 735 C C . LYS A 1 90 ? -3.627 5.935 1.983 1.00 96.94 90 LYS A C 1
ATOM 737 O O . LYS A 1 90 ? -3.042 6.411 1.015 1.00 96.94 90 LYS A O 1
ATOM 742 N N . LEU A 1 91 ? -3.020 5.143 2.868 1.00 96.56 91 LEU A N 1
ATOM 743 C CA . LEU A 1 91 ? -1.592 4.816 2.786 1.00 96.56 91 LEU A CA 1
ATOM 744 C C . LEU A 1 91 ? -1.243 4.059 1.497 1.00 96.56 91 LEU A C 1
ATOM 746 O O . LEU A 1 91 ? -0.256 4.390 0.843 1.00 96.56 91 LEU A O 1
ATOM 750 N N . PHE A 1 92 ? -2.064 3.086 1.087 1.00 95.50 92 PHE A N 1
ATOM 751 C CA . PHE A 1 92 ? -1.861 2.393 -0.189 1.00 95.50 92 PHE A CA 1
ATOM 752 C C . PHE A 1 92 ? -1.964 3.344 -1.389 1.00 95.50 92 PHE A C 1
ATOM 754 O O . PHE A 1 92 ? -1.137 3.265 -2.297 1.00 95.50 92 PHE A O 1
ATOM 761 N N . ALA A 1 93 ? -2.932 4.266 -1.384 1.00 95.50 93 ALA A N 1
ATOM 762 C CA . ALA A 1 93 ? -3.073 5.260 -2.446 1.00 95.50 93 ALA A CA 1
ATOM 763 C C . ALA A 1 93 ? -1.856 6.200 -2.524 1.00 95.50 93 ALA A C 1
ATOM 765 O O . ALA A 1 93 ? -1.327 6.431 -3.610 1.00 95.50 93 ALA A O 1
ATOM 766 N N . GLU A 1 94 ? -1.366 6.697 -1.386 1.00 95.19 94 GLU A N 1
ATOM 767 C CA . GLU A 1 94 ? -0.176 7.557 -1.323 1.00 95.19 94 GLU A CA 1
ATOM 768 C C . GLU A 1 94 ? 1.089 6.845 -1.821 1.00 95.19 94 GLU A C 1
ATOM 770 O O . GLU A 1 94 ? 1.901 7.440 -2.534 1.00 95.19 94 GLU A O 1
ATOM 775 N N . LEU A 1 95 ? 1.260 5.566 -1.475 1.00 93.69 95 LEU A N 1
ATOM 776 C CA . LEU A 1 95 ? 2.380 4.757 -1.957 1.00 93.69 95 LEU A CA 1
ATOM 777 C C . LEU A 1 95 ? 2.329 4.542 -3.470 1.00 93.69 95 LEU A C 1
ATOM 779 O O . LEU A 1 95 ? 3.361 4.643 -4.133 1.00 93.69 95 LEU A O 1
ATOM 783 N N . GLU A 1 96 ? 1.144 4.292 -4.022 1.00 93.12 96 GLU A N 1
ATOM 784 C CA . GLU A 1 96 ? 0.965 4.115 -5.462 1.00 93.12 96 GLU A CA 1
ATOM 785 C C . GLU A 1 96 ? 1.214 5.418 -6.237 1.00 93.12 96 GLU A C 1
ATOM 787 O O . GLU A 1 96 ? 1.838 5.393 -7.299 1.00 93.12 96 GLU A O 1
ATOM 792 N N . ILE A 1 97 ? 0.798 6.568 -5.694 1.00 95.62 97 ILE A N 1
ATOM 793 C CA . ILE A 1 97 ? 1.117 7.885 -6.266 1.00 95.62 97 ILE A CA 1
ATOM 794 C C . ILE A 1 97 ? 2.635 8.095 -6.284 1.00 95.62 97 ILE A C 1
ATOM 796 O O . ILE A 1 97 ? 3.206 8.344 -7.345 1.00 95.62 97 ILE A O 1
ATOM 800 N N . LYS A 1 98 ? 3.310 7.889 -5.145 1.00 95.19 98 LYS A N 1
ATOM 801 C CA . LYS A 1 98 ? 4.774 8.019 -5.046 1.00 95.19 98 LYS A CA 1
ATOM 802 C C . LYS A 1 98 ? 5.521 7.071 -5.985 1.00 95.19 98 LYS A C 1
ATOM 804 O O . LYS A 1 98 ? 6.583 7.427 -6.496 1.00 95.19 98 LYS A O 1
ATOM 809 N N . ARG A 1 99 ? 4.997 5.861 -6.211 1.00 93.38 99 ARG A N 1
ATOM 810 C CA . ARG A 1 99 ? 5.561 4.904 -7.175 1.00 93.38 99 ARG A CA 1
ATOM 811 C C . ARG A 1 99 ? 5.497 5.465 -8.595 1.00 93.38 99 ARG A C 1
ATOM 813 O O . ARG A 1 99 ? 6.523 5.511 -9.266 1.00 93.38 99 ARG A O 1
ATOM 820 N N . LYS A 1 100 ? 4.327 5.951 -9.018 1.00 94.81 100 LYS A N 1
ATOM 821 C CA . LYS A 1 100 ? 4.131 6.544 -10.351 1.00 94.81 100 LYS A CA 1
ATOM 822 C C . LYS A 1 100 ? 4.995 7.783 -10.572 1.00 94.81 100 LYS A C 1
ATOM 824 O O . LYS A 1 100 ? 5.576 7.931 -11.641 1.00 94.81 100 LYS A O 1
ATOM 829 N N . GLU A 1 101 ? 5.111 8.649 -9.569 1.00 95.50 101 GLU A N 1
ATOM 830 C CA . GLU A 1 101 ? 5.975 9.835 -9.632 1.00 95.50 101 GLU A CA 1
ATOM 831 C C . GLU A 1 101 ? 7.448 9.459 -9.818 1.00 95.50 101 GLU A C 1
ATOM 833 O O . GLU A 1 101 ? 8.144 10.058 -10.637 1.00 95.50 101 GLU A O 1
ATOM 838 N N . ARG A 1 102 ? 7.921 8.435 -9.096 1.00 94.75 102 ARG A N 1
ATOM 839 C CA . ARG A 1 102 ? 9.289 7.927 -9.238 1.00 94.75 102 ARG A CA 1
ATOM 840 C C . ARG A 1 102 ? 9.534 7.349 -10.628 1.00 94.75 102 ARG A C 1
ATOM 842 O O . ARG A 1 102 ? 10.518 7.712 -11.260 1.00 94.75 102 ARG A O 1
ATOM 849 N N . GLU A 1 103 ? 8.623 6.512 -11.114 1.00 94.12 103 GLU A N 1
ATOM 850 C CA . GLU A 1 103 ? 8.713 5.905 -12.448 1.00 94.12 103 GLU A CA 1
ATOM 851 C C . GLU A 1 103 ? 8.713 6.966 -13.556 1.00 94.12 103 GLU A C 1
ATOM 853 O O . GLU A 1 103 ? 9.504 6.888 -14.497 1.00 94.12 103 GLU A O 1
ATOM 858 N N . ALA A 1 104 ? 7.876 8.000 -13.426 1.00 95.44 104 ALA A N 1
ATOM 859 C CA . ALA A 1 104 ? 7.864 9.127 -14.352 1.00 95.44 104 ALA A CA 1
ATOM 860 C C . ALA A 1 104 ? 9.192 9.897 -14.319 1.00 95.44 104 ALA A C 1
ATOM 862 O O . ALA A 1 104 ? 9.753 10.209 -15.371 1.00 95.44 104 ALA A O 1
ATOM 863 N N . LYS A 1 105 ? 9.729 10.168 -13.124 1.00 95.75 105 LYS A N 1
ATOM 864 C CA . LYS A 1 105 ? 11.007 10.867 -12.960 1.00 95.75 105 LYS A CA 1
ATOM 865 C C . LYS A 1 105 ? 12.170 10.085 -13.577 1.00 95.75 105 LYS A C 1
ATOM 867 O O . LYS A 1 105 ? 12.929 10.653 -14.356 1.00 95.75 105 LYS A O 1
ATOM 872 N N . GLU A 1 106 ? 12.266 8.788 -13.295 1.00 95.25 106 GLU A N 1
ATOM 873 C CA . GLU A 1 106 ? 13.293 7.903 -13.862 1.00 95.25 106 GLU A CA 1
ATOM 874 C C . GLU A 1 106 ? 13.196 7.828 -15.394 1.00 95.25 106 GLU A C 1
ATOM 876 O O . GLU A 1 106 ? 14.210 7.878 -16.093 1.00 95.25 106 GLU A O 1
ATOM 881 N N . MET A 1 107 ? 11.976 7.770 -15.942 1.00 94.62 107 MET A N 1
ATOM 882 C CA . MET A 1 107 ? 11.756 7.809 -17.389 1.00 94.62 107 MET A CA 1
ATOM 883 C C . MET A 1 107 ? 12.257 9.124 -18.005 1.00 94.62 107 MET A C 1
ATOM 885 O O . MET A 1 107 ? 12.931 9.098 -19.038 1.00 94.62 107 MET A O 1
ATOM 889 N N . HIS A 1 108 ? 11.949 10.263 -17.378 1.00 95.25 108 HIS A N 1
ATOM 890 C CA . HIS A 1 108 ? 12.393 11.577 -17.841 1.00 95.25 108 HIS A CA 1
ATOM 891 C C . HIS A 1 108 ? 13.915 11.731 -17.784 1.00 95.25 108 HIS A C 1
ATOM 893 O O . HIS A 1 108 ? 14.513 12.182 -18.762 1.00 95.25 108 HIS A O 1
ATOM 899 N N . GLU A 1 109 ? 14.552 11.317 -16.688 1.00 94.69 109 GLU A N 1
ATOM 900 C CA . GLU A 1 109 ? 16.012 11.359 -16.543 1.00 94.69 109 GLU A CA 1
ATOM 901 C C . GLU A 1 109 ? 16.703 10.481 -17.590 1.00 94.69 109 GLU A C 1
ATOM 903 O O . GLU A 1 109 ? 17.625 10.933 -18.268 1.00 94.69 109 GLU A O 1
ATOM 908 N N . ARG A 1 110 ? 16.200 9.261 -17.812 1.00 94.50 110 ARG A N 1
ATOM 909 C CA . ARG A 1 110 ? 16.733 8.355 -18.836 1.00 94.50 110 ARG A CA 1
ATOM 910 C C . ARG A 1 110 ? 16.583 8.917 -20.248 1.00 94.50 110 ARG A C 1
ATOM 912 O O . ARG A 1 110 ? 17.457 8.702 -21.086 1.00 94.50 110 ARG A O 1
ATOM 919 N N . LYS A 1 111 ? 15.474 9.604 -20.537 1.00 95.06 111 LYS A N 1
ATOM 920 C CA . LYS A 1 111 ? 15.259 10.252 -21.838 1.00 95.06 111 LYS A CA 1
ATOM 921 C C . LYS A 1 111 ? 16.259 11.390 -22.047 1.00 95.06 111 LYS A C 1
ATOM 923 O O . LYS A 1 111 ? 16.903 11.428 -23.088 1.00 95.06 111 LYS A O 1
ATOM 928 N N . ARG A 1 112 ? 16.445 12.236 -21.033 1.00 94.50 112 ARG A N 1
ATOM 929 C CA . ARG A 1 112 ? 17.398 13.349 -21.069 1.00 94.50 112 ARG A CA 1
ATOM 930 C C . ARG A 1 112 ? 18.839 12.874 -21.268 1.00 94.50 112 ARG A C 1
ATOM 932 O O . ARG A 1 112 ? 19.522 13.392 -22.137 1.00 94.50 112 ARG A O 1
ATOM 939 N N . GLN A 1 113 ? 19.273 11.853 -20.527 1.00 95.00 113 GLN A N 1
ATOM 940 C CA . GLN A 1 113 ? 20.618 11.281 -20.681 1.00 95.00 113 GLN A CA 1
ATOM 941 C C . GLN A 1 113 ? 20.873 10.773 -22.105 1.00 95.00 113 GLN A C 1
ATOM 943 O O . GLN A 1 113 ? 21.951 10.979 -22.649 1.00 95.00 113 GLN A O 1
ATOM 948 N N . ARG A 1 114 ? 19.872 10.137 -22.726 1.00 93.75 114 ARG A N 1
ATOM 949 C CA . ARG A 1 114 ? 19.976 9.665 -24.114 1.00 93.75 114 ARG A CA 1
ATOM 950 C C . ARG A 1 114 ? 20.070 10.814 -25.113 1.00 93.75 114 ARG A C 1
ATOM 952 O O . ARG A 1 114 ? 20.844 10.717 -26.054 1.00 93.75 114 ARG A O 1
ATOM 959 N N . GLU A 1 115 ? 19.280 11.868 -24.929 1.00 93.62 115 GLU A N 1
ATOM 960 C CA . GLU A 1 115 ? 19.331 13.058 -25.788 1.00 93.62 115 GLU A CA 1
ATOM 961 C C . GLU A 1 115 ? 20.696 13.756 -25.681 1.00 93.62 115 GLU A C 1
ATOM 963 O O . GLU A 1 115 ? 21.305 14.048 -26.707 1.00 93.62 115 GLU A O 1
ATOM 968 N N . GLU A 1 116 ? 21.223 13.919 -24.463 1.00 94.12 116 GLU A N 1
ATOM 969 C CA . GLU A 1 116 ? 22.557 14.490 -24.218 1.00 94.12 116 GLU A CA 1
ATOM 970 C C . GLU A 1 116 ? 23.679 13.623 -24.827 1.00 94.12 116 GLU A C 1
ATOM 972 O O . GLU A 1 116 ? 24.627 14.153 -25.408 1.00 94.12 116 GLU A O 1
ATOM 977 N N . GLU A 1 117 ? 23.572 12.291 -24.751 1.00 92.56 117 GLU A N 1
ATOM 978 C CA . GLU A 1 117 ? 24.547 11.371 -25.355 1.00 92.56 117 GLU A CA 1
ATOM 979 C C . GLU A 1 117 ? 24.532 11.442 -26.891 1.00 92.56 117 GLU A C 1
ATOM 981 O O . GLU A 1 117 ? 25.595 11.468 -27.516 1.00 92.56 117 GLU A O 1
ATOM 986 N N . ILE A 1 118 ? 23.346 11.529 -27.505 1.00 94.12 118 ILE A N 1
ATOM 987 C CA . ILE A 1 118 ? 23.197 11.697 -28.959 1.00 94.12 118 ILE A CA 1
ATOM 988 C C . ILE A 1 118 ? 23.789 13.039 -29.403 1.00 94.12 118 ILE A C 1
ATOM 990 O O . ILE A 1 118 ? 24.580 13.072 -30.345 1.00 94.12 118 ILE A O 1
ATOM 994 N N . GLU A 1 119 ? 23.474 14.134 -28.7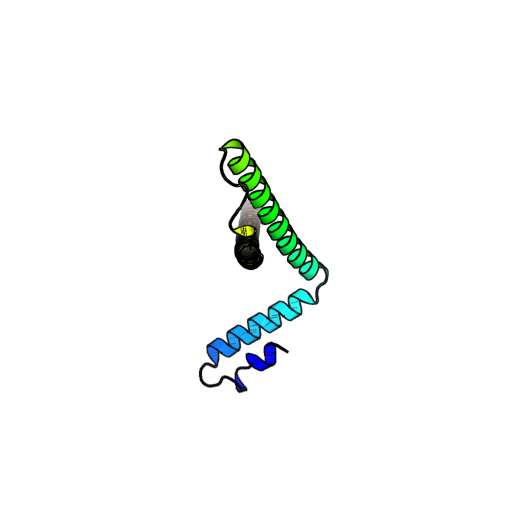07 1.00 93.38 119 GLU A N 1
ATOM 995 C CA . GLU A 1 119 ? 24.003 15.463 -29.032 1.00 93.38 119 GLU A CA 1
ATOM 996 C C . GLU A 1 119 ? 25.534 15.509 -28.908 1.00 93.38 119 GLU A C 1
ATOM 998 O O . GLU A 1 119 ? 26.221 16.038 -29.787 1.00 93.38 119 GLU A O 1
ATOM 1003 N N . ALA A 1 120 ? 26.094 14.900 -27.858 1.00 92.75 120 ALA A N 1
ATOM 1004 C CA . ALA A 1 120 ? 27.539 14.805 -27.675 1.00 92.75 120 ALA A CA 1
ATOM 1005 C C . ALA A 1 120 ? 28.210 13.999 -28.799 1.00 92.75 120 ALA A C 1
ATOM 1007 O O . ALA A 1 120 ? 29.253 14.414 -29.313 1.00 92.75 120 ALA A O 1
ATOM 1008 N N . GLN A 1 121 ? 27.608 12.879 -29.218 1.00 91.06 121 GLN A N 1
ATOM 1009 C CA . GLN A 1 121 ? 28.102 12.079 -30.342 1.00 91.06 121 GLN A CA 1
ATOM 1010 C C . GLN A 1 121 ? 28.039 12.852 -31.667 1.00 91.06 121 GLN A C 1
ATOM 1012 O O . GLN A 1 121 ? 29.006 12.833 -32.431 1.00 91.06 121 GLN A O 1
ATOM 1017 N N . GLU A 1 122 ? 26.948 13.571 -31.938 1.00 91.56 122 GLU A N 1
ATOM 1018 C CA . GLU A 1 122 ? 26.813 14.398 -33.142 1.00 91.56 122 GLU A CA 1
ATOM 1019 C C . GLU A 1 122 ? 27.807 15.559 -33.173 1.00 91.56 122 GLU A C 1
ATOM 1021 O O . GLU A 1 122 ? 28.379 15.859 -34.224 1.00 91.56 122 GLU A O 1
ATOM 1026 N N . LYS A 1 123 ? 28.027 16.217 -32.031 1.00 91.81 123 LYS A N 1
ATOM 1027 C CA . LYS A 1 123 ? 29.002 17.302 -31.912 1.00 91.81 123 LYS A CA 1
ATOM 1028 C C . LYS A 1 123 ? 30.427 16.788 -32.124 1.00 91.81 123 LYS A C 1
ATOM 1030 O O . LYS A 1 123 ? 31.158 17.351 -32.931 1.00 91.81 123 LYS A O 1
ATOM 1035 N N . ALA A 1 124 ? 30.787 15.672 -31.488 1.00 91.00 124 ALA A N 1
ATOM 1036 C CA . ALA A 1 124 ? 32.091 15.037 -31.670 1.00 91.00 124 ALA A CA 1
ATOM 1037 C C . ALA A 1 124 ? 32.323 14.558 -33.113 1.00 91.00 124 ALA A C 1
ATOM 1039 O O . ALA A 1 124 ? 33.459 14.563 -33.585 1.00 91.00 124 ALA A O 1
ATOM 1040 N N . LYS A 1 125 ? 31.266 14.141 -33.824 1.00 90.19 125 LYS A N 1
ATOM 1041 C CA . LYS A 1 125 ? 31.354 13.785 -35.245 1.00 90.19 125 LYS A CA 1
ATOM 1042 C C . LYS A 1 125 ? 31.583 15.019 -36.124 1.00 90.19 125 LYS A C 1
ATOM 1044 O O . LYS A 1 125 ? 32.444 14.963 -36.991 1.00 90.19 125 LYS A O 1
ATOM 1049 N N . ARG A 1 126 ? 30.877 16.126 -35.857 1.00 85.31 126 ARG A N 1
ATOM 1050 C CA . ARG A 1 126 ? 31.048 17.410 -36.564 1.00 85.31 126 ARG A CA 1
ATOM 1051 C C . ARG A 1 126 ? 32.424 18.043 -36.363 1.00 85.31 126 ARG A C 1
ATOM 1053 O O . ARG A 1 126 ? 32.915 18.680 -37.274 1.00 85.31 126 ARG A O 1
ATOM 1060 N N . GLU A 1 127 ? 33.043 17.881 -35.195 1.00 84.12 127 GLU A N 1
ATOM 1061 C CA . GLU A 1 127 ? 34.393 18.410 -34.924 1.00 84.12 127 GLU A CA 1
ATOM 1062 C C . GLU A 1 127 ? 35.521 17.583 -35.576 1.00 84.12 127 GLU A C 1
ATOM 1064 O O . GLU A 1 127 ? 36.674 18.012 -35.575 1.00 84.12 127 GLU A O 1
ATOM 1069 N N . ARG A 1 128 ? 35.215 16.384 -36.097 1.00 80.94 128 ARG A N 1
ATOM 1070 C CA . ARG A 1 128 ? 36.177 15.500 -36.782 1.00 80.94 128 ARG A CA 1
ATOM 1071 C C . ARG A 1 128 ? 36.128 15.598 -38.312 1.00 80.94 128 ARG A C 1
ATOM 1073 O O . ARG A 1 128 ? 37.018 15.033 -38.947 1.00 80.94 128 ARG A O 1
ATOM 1080 N N . GLU A 1 129 ? 35.108 16.248 -38.873 1.00 62.88 129 GLU A N 1
ATOM 1081 C CA . GLU A 1 129 ? 35.004 16.620 -40.298 1.00 62.88 129 GLU A CA 1
ATOM 1082 C C . GLU A 1 129 ? 35.604 18.009 -40.540 1.00 62.88 129 GLU A C 1
ATOM 1084 O O . GLU A 1 129 ? 36.265 18.170 -41.591 1.00 62.88 129 GLU A O 1
#

Organism: Callithrix jacchus (NCBI:txid9483)

Foldseek 3Di:
DVLVVLQLVVVVVCSVRSVV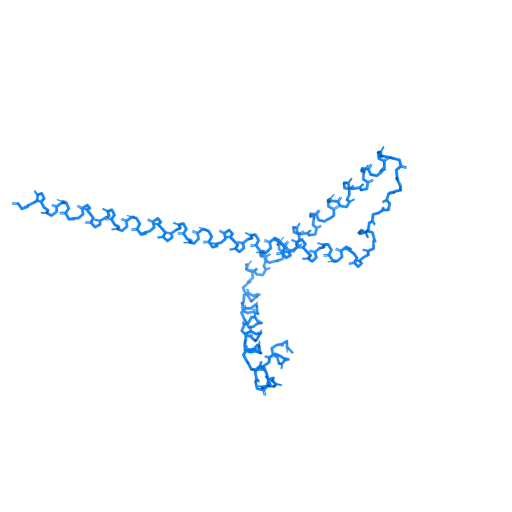VNVVVVVVVVLCVPVVSVVVLVVLLVVLLVVLVVVLVVQLVVCVVVVHDSDDPCVPVVVVVVSSVVSSVVSVVVVVVVVVVVVVVVVVVVVVVVVVVVVVVVVVVVVVD

Radius of gyration: 25.08 Å; chains: 1; bounding box: 61×39×72 Å

Secondary structure (DSSP, 8-state):
-HHHHS-GGG-GGGHHHHHHHHHHHHHHHHHHHSHHHHHHHHHHHHHHHHHHHHHHHHHHHHHHHTT--S--GGGSHHHHHHHHHHHHHHHHHHHHHHHHHHHHHHHHHHHHHHHHHHHHHHHHHHTT-

Sequence (129 aa):
MLSILVHPDKNQDDADRAQKAFEAVDKAYKLLLDQEQKKRALDVIQAGKEYVEHIVKERKKQSKKEGKPRIVEEDDPELFKQALYKQTMKLFAELEIKRKEREAKEMHERKRQREEEIEAQEKAKRERE

pLDDT: mean 90.79, std 6.24, range [62.62, 97.06]

InterPro domains:
  IPR001623 DnaJ domain [PF00226] (2-39)
  IPR001623 DnaJ domain [PS50076] (1-46)
  IPR036869 Chaperone J-domain superfamily [G3DSA:1.10.287.110] (1-68)
  IPR036869 Chaperone J-domain superfamily [SSF46565] (2-40)
  IPR042858 DnaJ homolog subfamily C member 8 [PTHR15606] (2-129)